Protein AF-A0A6H1A4F0-F1 (afdb_monomer)

Secondary structure (DSSP, 8-state):
--HHHHHHHHHHHHHHHHHHHHHHHHHHHHHHHT--GGGGHHHHHHHHHHHHHHHHHHHHHHHHHHHHHHHHHHHHHHHHHHHHHHHHHHHHHHS-GGGTT--TT--------------

Solvent-accessible surface area (backbone atoms only — not comparable to full-atom values): 6662 Å² total; per-residue (Å²): 129,59,73,69,57,56,53,33,52,52,28,45,55,52,17,50,55,27,42,54,51,21,52,53,30,50,53,53,30,51,59,49,72,70,59,69,37,72,81,61,36,90,82,45,14,65,57,47,42,56,50,42,58,52,48,37,56,51,36,51,52,50,22,53,51,25,46,53,50,18,52,51,30,45,51,50,29,51,52,50,51,54,52,50,53,52,50,51,54,53,50,37,70,74,40,59,82,91,57,46,80,68,54,104,75,66,91,60,84,77,80,69,80,77,77,78,81,77,134

Sequence (119 aa):
MSSSRVWREALTDAATVWNDQADDLYTATKCLTEIDTGLLGHRVGPVAKVFVDRWSKRTEKLRKNAEEHAGSLTLASTQWGTVDESSEEGLKKLMPWDQRNLEPNQVGPYHVPTTGDGP

Structure (mmCIF, N/CA/C/O backbone):
data_AF-A0A6H1A4F0-F1
#
_entry.id   AF-A0A6H1A4F0-F1
#
loop_
_atom_site.group_PDB
_atom_site.id
_atom_site.type_symbol
_atom_site.label_atom_id
_atom_site.label_alt_id
_atom_site.label_comp_id
_atom_site.label_asym_id
_atom_site.label_entity_id
_atom_site.label_seq_id
_atom_site.pdbx_PDB_ins_code
_atom_site.Cartn_x
_atom_site.Cartn_y
_atom_site.Cartn_z
_atom_site.occupancy
_atom_site.B_iso_or_equiv
_atom_site.auth_seq_id
_atom_site.auth_comp_id
_atom_site.auth_asym_id
_atom_site.auth_atom_id
_atom_site.pdbx_PDB_model_num
ATOM 1 N N . MET A 1 1 ? 8.277 -9.743 -25.992 1.00 51.72 1 MET A N 1
ATOM 2 C CA . MET A 1 1 ? 8.382 -8.867 -24.802 1.00 51.72 1 MET A CA 1
ATOM 3 C C . MET A 1 1 ? 9.650 -9.265 -24.074 1.00 51.72 1 MET A C 1
ATOM 5 O O . MET A 1 1 ? 9.825 -10.457 -23.861 1.00 51.72 1 MET A O 1
ATOM 9 N N . SER A 1 2 ? 10.550 -8.324 -23.771 1.00 63.28 2 SER A N 1
ATOM 10 C CA . SER A 1 2 ? 11.754 -8.641 -22.990 1.00 63.28 2 SER A CA 1
ATOM 11 C C . SER A 1 2 ? 11.362 -9.063 -21.568 1.00 63.28 2 SER A C 1
ATOM 13 O O . SER A 1 2 ? 10.365 -8.585 -21.024 1.00 63.28 2 SER A O 1
ATOM 15 N N . SER A 1 3 ? 12.153 -9.954 -20.964 1.00 69.56 3 SER A N 1
ATOM 16 C CA . SER A 1 3 ? 11.966 -10.416 -19.578 1.00 69.56 3 SER A CA 1
ATOM 17 C C . SER A 1 3 ? 11.865 -9.242 -18.589 1.00 69.56 3 SER A C 1
ATOM 19 O O . SER A 1 3 ? 11.020 -9.246 -17.699 1.00 69.56 3 SER A O 1
ATOM 21 N N . SER A 1 4 ? 12.644 -8.176 -18.805 1.00 73.12 4 SER A N 1
ATOM 22 C CA . SER A 1 4 ? 12.635 -6.953 -17.993 1.00 73.12 4 SER A CA 1
ATOM 23 C C . SER A 1 4 ? 11.280 -6.240 -17.967 1.00 73.12 4 SER A C 1
ATOM 25 O O . SER A 1 4 ? 10.834 -5.782 -16.915 1.00 73.12 4 SER A O 1
ATOM 27 N N . ARG A 1 5 ? 10.573 -6.180 -19.101 1.00 76.50 5 ARG A N 1
ATOM 28 C CA . ARG A 1 5 ? 9.252 -5.549 -19.188 1.00 76.50 5 ARG A CA 1
ATOM 29 C C . ARG A 1 5 ? 8.195 -6.320 -18.400 1.00 76.50 5 ARG A C 1
ATOM 31 O O . ARG A 1 5 ? 7.407 -5.690 -17.706 1.00 76.50 5 ARG A O 1
ATOM 38 N N . VAL A 1 6 ? 8.239 -7.652 -18.453 1.00 80.31 6 VAL A N 1
ATOM 39 C CA . VAL A 1 6 ? 7.320 -8.527 -17.705 1.00 80.31 6 VAL A CA 1
ATOM 40 C C . VAL A 1 6 ? 7.475 -8.321 -16.197 1.00 80.31 6 VAL A C 1
ATOM 42 O O . VAL A 1 6 ? 6.485 -8.199 -15.484 1.00 80.31 6 VAL A O 1
ATOM 45 N N . TRP A 1 7 ? 8.711 -8.223 -15.704 1.00 77.19 7 TRP A N 1
ATOM 46 C CA . TRP A 1 7 ? 8.955 -7.983 -14.281 1.00 77.19 7 TRP A CA 1
ATOM 47 C C . TRP A 1 7 ? 8.538 -6.586 -13.818 1.00 77.19 7 TRP A C 1
ATOM 49 O O . TRP A 1 7 ? 8.008 -6.458 -12.719 1.00 77.19 7 TRP A O 1
ATOM 59 N N . ARG A 1 8 ? 8.726 -5.546 -14.640 1.00 84.50 8 ARG A N 1
ATOM 60 C CA . ARG A 1 8 ? 8.226 -4.197 -14.317 1.00 84.50 8 ARG A CA 1
ATOM 61 C C . ARG A 1 8 ? 6.708 -4.163 -14.214 1.00 84.50 8 ARG A C 1
ATOM 63 O O . ARG A 1 8 ? 6.194 -3.619 -13.245 1.00 84.50 8 ARG A O 1
ATOM 70 N N . GLU A 1 9 ? 6.017 -4.769 -15.179 1.00 85.38 9 GLU A N 1
ATOM 71 C CA . GLU A 1 9 ? 4.554 -4.882 -15.167 1.00 85.38 9 GLU A CA 1
ATOM 72 C C . GLU A 1 9 ? 4.089 -5.625 -13.901 1.00 85.38 9 GLU A C 1
ATOM 74 O O . GLU A 1 9 ? 3.279 -5.093 -13.149 1.00 85.38 9 GLU A O 1
ATOM 79 N N . ALA A 1 10 ? 4.708 -6.762 -13.562 1.00 84.38 10 ALA A N 1
ATOM 80 C CA . ALA A 1 10 ? 4.382 -7.509 -12.344 1.00 84.38 10 ALA A CA 1
ATOM 81 C C . ALA A 1 10 ? 4.632 -6.722 -11.039 1.00 84.38 10 ALA A C 1
ATOM 83 O O . ALA A 1 10 ? 3.849 -6.827 -10.094 1.00 84.38 10 ALA A O 1
ATOM 84 N N . LEU A 1 11 ? 5.713 -5.935 -10.960 1.00 85.50 11 LEU A N 1
ATOM 85 C CA . LEU A 1 11 ? 6.000 -5.083 -9.799 1.00 85.50 11 LEU A CA 1
ATOM 86 C C . LEU A 1 11 ? 4.988 -3.940 -9.667 1.00 85.50 11 LEU A C 1
ATOM 88 O O . LEU A 1 11 ? 4.580 -3.613 -8.553 1.00 85.50 11 LEU A O 1
ATOM 92 N N . THR A 1 12 ? 4.574 -3.351 -10.788 1.00 88.06 12 THR A N 1
ATOM 93 C CA . THR A 1 12 ? 3.543 -2.309 -10.820 1.00 88.06 12 THR A CA 1
ATOM 94 C C . THR A 1 12 ? 2.181 -2.866 -10.409 1.00 88.06 12 THR A C 1
ATOM 96 O O . THR A 1 12 ? 1.525 -2.268 -9.560 1.00 88.06 12 THR A O 1
ATOM 99 N N . ASP A 1 13 ? 1.791 -4.036 -10.915 1.00 89.12 13 ASP A N 1
ATOM 100 C CA . ASP A 1 13 ? 0.543 -4.700 -10.522 1.00 89.12 13 ASP A CA 1
ATOM 101 C C . ASP A 1 13 ? 0.538 -5.034 -9.025 1.00 89.12 13 ASP A C 1
ATOM 103 O O . ASP A 1 13 ? -0.432 -4.760 -8.316 1.00 89.12 13 ASP A O 1
ATOM 107 N N . ALA A 1 14 ? 1.651 -5.565 -8.511 1.00 86.88 14 ALA A N 1
ATOM 108 C CA . ALA A 1 14 ? 1.800 -5.840 -7.087 1.00 86.88 14 ALA A CA 1
ATOM 109 C C . ALA A 1 14 ? 1.703 -4.560 -6.239 1.00 86.88 14 ALA A C 1
ATOM 111 O O . ALA A 1 14 ? 1.095 -4.588 -5.169 1.00 86.88 14 ALA A O 1
ATOM 112 N N . ALA A 1 15 ? 2.264 -3.437 -6.702 1.00 87.94 15 ALA A N 1
ATOM 113 C CA . ALA A 1 15 ? 2.149 -2.153 -6.015 1.00 87.94 15 ALA A CA 1
ATOM 114 C C . ALA A 1 15 ? 0.692 -1.664 -5.949 1.00 87.94 15 ALA A C 1
ATOM 116 O O . ALA A 1 15 ? 0.260 -1.208 -4.891 1.00 87.94 15 ALA A O 1
ATOM 117 N N . THR A 1 16 ? -0.076 -1.812 -7.034 1.00 91.31 16 THR A N 1
ATOM 118 C CA . THR A 1 16 ? -1.512 -1.490 -7.058 1.00 91.31 16 THR A CA 1
ATOM 119 C C . THR A 1 16 ? -2.284 -2.315 -6.034 1.00 91.31 16 THR A C 1
ATOM 121 O O . THR A 1 16 ? -3.007 -1.746 -5.226 1.00 91.31 16 THR A O 1
ATOM 124 N N . VAL A 1 17 ? -2.055 -3.631 -5.973 1.00 92.31 17 VAL A N 1
ATOM 125 C CA . VAL A 1 17 ? -2.719 -4.504 -4.986 1.00 92.31 17 VAL A CA 1
ATOM 126 C C . VAL A 1 17 ? -2.426 -4.067 -3.547 1.00 92.31 17 VAL A C 1
ATOM 128 O O . VAL A 1 17 ? -3.315 -4.099 -2.698 1.00 92.31 17 VAL A O 1
ATOM 131 N N . TRP A 1 18 ? -1.192 -3.653 -3.249 1.00 90.25 18 TRP A N 1
ATOM 132 C CA . TRP A 1 18 ? -0.847 -3.143 -1.919 1.00 90.25 18 TRP A CA 1
ATOM 133 C C . TRP A 1 18 ? -1.503 -1.792 -1.606 1.00 90.25 18 TRP A C 1
ATOM 135 O O . TRP A 1 18 ? -1.907 -1.580 -0.464 1.00 90.25 18 TRP A O 1
ATOM 145 N N . ASN A 1 19 ? -1.653 -0.908 -2.595 1.00 91.62 19 ASN A N 1
ATOM 146 C CA . ASN A 1 19 ? -2.389 0.348 -2.424 1.00 91.62 19 ASN A CA 1
ATOM 147 C C . ASN A 1 19 ? -3.882 0.102 -2.177 1.00 91.62 19 ASN A C 1
ATOM 149 O O . ASN A 1 19 ? -4.429 0.660 -1.230 1.00 91.62 19 ASN A O 1
ATOM 153 N N . ASP A 1 20 ? -4.513 -0.791 -2.940 1.00 91.56 20 ASP A N 1
ATOM 154 C CA . ASP A 1 20 ? -5.922 -1.150 -2.740 1.00 91.56 20 ASP A CA 1
ATOM 155 C C . ASP A 1 20 ? -6.150 -1.697 -1.318 1.00 91.56 20 ASP A C 1
ATOM 157 O O . ASP A 1 20 ? -7.089 -1.311 -0.621 1.00 91.56 20 ASP A O 1
ATOM 161 N N . GLN A 1 21 ? -5.230 -2.534 -0.823 1.00 90.50 21 GLN A N 1
ATOM 162 C CA . GLN A 1 21 ? -5.268 -3.016 0.562 1.00 90.50 21 GLN A CA 1
ATOM 163 C C . GLN A 1 21 ? -5.091 -1.892 1.592 1.00 90.50 21 GLN A C 1
ATOM 165 O O . GLN A 1 21 ? -5.702 -1.939 2.663 1.00 90.50 21 GLN A O 1
ATOM 170 N N . ALA A 1 22 ? -4.250 -0.895 1.312 1.00 90.44 22 ALA A N 1
ATOM 171 C CA . ALA A 1 22 ? -4.103 0.265 2.183 1.00 90.44 22 ALA A CA 1
ATOM 172 C C . ALA A 1 22 ? -5.409 1.077 2.255 1.00 90.44 22 ALA A C 1
ATOM 174 O O . ALA A 1 22 ? -5.816 1.469 3.353 1.00 90.44 22 ALA A O 1
ATOM 175 N N . ASP A 1 23 ? -6.103 1.255 1.132 1.00 92.06 23 ASP A N 1
ATOM 176 C CA . ASP A 1 23 ? -7.389 1.958 1.055 1.00 92.06 23 ASP A CA 1
ATOM 177 C C . ASP A 1 23 ? -8.516 1.207 1.788 1.00 92.06 23 ASP A C 1
ATOM 179 O O . ASP A 1 23 ? -9.297 1.808 2.542 1.00 92.06 23 ASP A O 1
ATOM 183 N N . ASP A 1 24 ? -8.558 -0.121 1.672 1.00 92.06 24 ASP A N 1
ATOM 184 C CA . ASP A 1 24 ? -9.476 -0.965 2.444 1.00 92.06 24 ASP A CA 1
ATOM 185 C C . ASP A 1 24 ? -9.232 -0.817 3.956 1.00 92.06 24 ASP A C 1
ATOM 187 O O . ASP A 1 24 ? -10.166 -0.648 4.752 1.00 92.06 24 ASP A O 1
ATOM 191 N N . LEU A 1 25 ? -7.962 -0.823 4.375 1.00 91.44 25 LEU A N 1
ATOM 192 C CA . LEU A 1 25 ? -7.569 -0.636 5.775 1.00 91.44 25 LEU A CA 1
ATOM 193 C C . LEU A 1 25 ? -7.862 0.784 6.275 1.00 91.44 25 LEU A C 1
ATOM 195 O O . LEU A 1 25 ? -8.227 0.957 7.445 1.00 91.44 25 LEU A O 1
ATOM 199 N N . TYR A 1 26 ? -7.742 1.797 5.418 1.00 90.94 26 TYR A N 1
ATOM 200 C CA . TYR A 1 26 ? -8.147 3.167 5.726 1.00 90.94 26 TYR A CA 1
ATOM 201 C C . TYR A 1 26 ? -9.647 3.236 6.025 1.00 90.94 26 TYR A C 1
ATOM 203 O O . TYR A 1 26 ? -10.053 3.748 7.074 1.00 90.94 26 TYR A O 1
ATOM 211 N N . THR A 1 27 ? -10.465 2.636 5.160 1.00 92.06 27 THR A N 1
ATOM 212 C CA . THR A 1 27 ? -11.922 2.578 5.329 1.00 92.06 27 THR A CA 1
ATOM 213 C C . THR A 1 27 ? -12.303 1.833 6.608 1.00 92.06 27 THR A C 1
ATOM 215 O O . THR A 1 27 ? -13.084 2.342 7.414 1.00 92.06 27 THR A O 1
ATOM 218 N N . ALA A 1 28 ? -11.686 0.677 6.869 1.00 87.75 28 ALA A N 1
ATOM 219 C CA . ALA A 1 28 ? -11.904 -0.084 8.099 1.00 87.75 28 ALA A CA 1
ATOM 220 C C . ALA A 1 28 ? -11.525 0.713 9.360 1.00 87.75 28 ALA A C 1
ATOM 222 O O . ALA A 1 28 ? -12.239 0.672 10.366 1.00 87.75 28 ALA A O 1
ATOM 223 N N . THR A 1 29 ? -10.422 1.466 9.314 1.00 89.56 29 THR A N 1
ATOM 224 C CA . THR A 1 29 ? -9.992 2.330 10.425 1.00 89.56 29 THR A CA 1
ATOM 225 C C . THR A 1 29 ? -11.010 3.433 10.680 1.00 89.56 29 THR A C 1
ATOM 227 O O . THR A 1 29 ? -11.399 3.640 11.829 1.00 89.56 29 THR A O 1
ATOM 230 N N . LYS A 1 30 ? -11.497 4.088 9.620 1.00 90.50 30 LYS A N 1
ATOM 231 C CA . LYS A 1 30 ? -12.525 5.127 9.715 1.00 90.50 30 LYS A CA 1
ATOM 232 C C . LYS A 1 30 ? -13.798 4.592 10.374 1.00 90.50 30 LYS A C 1
ATOM 234 O O . LYS A 1 30 ? -14.244 5.162 11.370 1.00 90.50 30 LYS A O 1
ATOM 239 N N . CYS A 1 31 ? -14.302 3.447 9.908 1.00 89.06 31 CYS A N 1
ATOM 240 C CA . CYS A 1 31 ? -15.470 2.794 10.499 1.00 89.06 31 CYS A CA 1
ATOM 241 C C . CYS A 1 31 ? -15.275 2.472 11.985 1.00 89.06 31 CYS A C 1
ATOM 243 O O . CYS A 1 31 ? -16.200 2.650 12.767 1.00 89.06 31 CYS A O 1
ATOM 245 N N . LEU A 1 32 ? -14.082 2.025 12.397 1.00 87.50 32 LEU A N 1
ATOM 246 C CA . LEU A 1 32 ? -13.785 1.758 13.808 1.00 87.50 32 LEU A CA 1
ATOM 247 C C . LEU A 1 32 ? -13.790 3.037 14.653 1.00 87.50 32 LEU A C 1
ATOM 249 O O . LEU A 1 32 ? -14.287 3.021 15.777 1.00 87.50 32 LEU A O 1
ATOM 253 N N . THR A 1 33 ? -13.243 4.136 14.133 1.00 86.31 33 THR A N 1
ATOM 254 C CA . THR A 1 33 ? -13.139 5.405 14.873 1.00 86.31 33 THR A CA 1
ATOM 255 C C . THR A 1 33 ? -14.459 6.160 15.009 1.00 86.31 33 THR A C 1
ATOM 257 O O . THR A 1 33 ? -14.589 6.979 15.914 1.00 86.31 33 THR A O 1
ATOM 260 N N . GLU A 1 34 ? -15.443 5.879 14.155 1.00 88.94 34 GLU A N 1
ATOM 261 C CA . GLU A 1 34 ? -16.771 6.508 14.194 1.00 88.94 34 GLU A CA 1
ATOM 262 C C . GLU A 1 34 ? -17.719 5.867 15.231 1.00 88.94 34 GLU A C 1
ATOM 264 O O . GLU A 1 34 ? -18.809 6.382 15.478 1.00 88.94 34 GLU A O 1
ATOM 269 N N . ILE A 1 35 ? -17.322 4.761 15.874 1.00 87.19 35 ILE A N 1
ATOM 270 C CA . ILE A 1 35 ? -18.160 4.045 16.848 1.00 87.19 35 ILE A CA 1
ATOM 271 C C . ILE A 1 35 ? -18.202 4.787 18.192 1.00 87.19 35 ILE A C 1
ATOM 273 O O . ILE A 1 35 ? -17.207 4.847 18.920 1.00 87.19 35 ILE A O 1
ATOM 277 N N . ASP A 1 36 ? -19.393 5.239 18.600 1.00 87.44 36 ASP A N 1
ATOM 278 C CA . ASP A 1 36 ? -19.629 5.717 19.966 1.00 87.44 36 ASP A CA 1
ATOM 279 C C . ASP A 1 36 ? -19.861 4.550 20.940 1.00 87.44 36 ASP A C 1
ATOM 281 O O . ASP A 1 36 ? -20.971 4.055 21.153 1.00 87.44 36 ASP A O 1
ATOM 285 N N . THR A 1 37 ? -18.774 4.118 21.577 1.00 87.44 37 THR A N 1
ATOM 286 C CA . THR A 1 37 ? -18.796 3.067 22.609 1.00 87.44 37 THR A CA 1
ATOM 287 C C . THR A 1 37 ? -19.583 3.443 23.873 1.00 87.44 37 THR A C 1
ATOM 289 O O . THR A 1 37 ? -19.939 2.551 24.647 1.00 87.44 37 THR A O 1
ATOM 292 N N . GL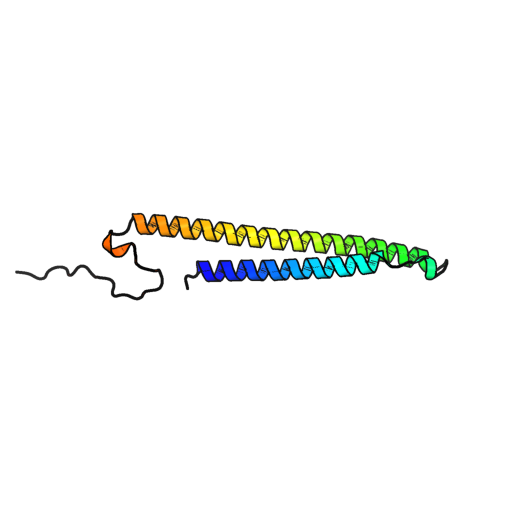Y A 1 38 ? -19.898 4.725 24.093 1.00 83.94 38 GLY A N 1
ATOM 293 C CA . GLY A 1 38 ? -20.700 5.189 25.229 1.00 83.94 38 GLY A CA 1
ATOM 294 C C . GLY A 1 38 ? -22.142 4.676 25.196 1.00 83.94 38 GLY A C 1
ATOM 295 O O . GLY A 1 38 ? -22.738 4.439 26.250 1.00 83.94 38 GLY A O 1
ATOM 296 N N . LEU A 1 39 ? -22.664 4.391 24.000 1.00 89.88 39 LEU A N 1
ATOM 297 C CA . LEU A 1 39 ? -24.006 3.840 23.786 1.00 89.88 39 LEU A CA 1
ATOM 298 C C . LEU A 1 39 ? -24.169 2.406 24.316 1.00 89.88 39 LEU A C 1
ATOM 300 O O . LEU A 1 39 ? -25.288 1.949 24.533 1.00 89.88 39 LEU A O 1
ATOM 304 N N . LEU A 1 40 ? -23.065 1.697 24.577 1.00 89.69 40 LEU A N 1
ATOM 305 C CA . LEU A 1 40 ? -23.070 0.320 25.089 1.00 89.69 40 LEU A CA 1
ATOM 306 C C . LEU A 1 40 ? -23.290 0.244 26.614 1.00 89.69 40 LEU A C 1
ATOM 308 O O . LEU A 1 40 ? -23.349 -0.845 27.190 1.00 89.69 40 LEU A O 1
ATOM 312 N N . GLY A 1 41 ? -23.415 1.393 27.285 1.00 91.94 41 GLY A N 1
ATOM 313 C CA . GLY A 1 41 ? -23.655 1.493 28.722 1.00 91.94 41 GLY A CA 1
ATOM 314 C C . GLY A 1 41 ? -22.410 1.249 29.586 1.00 91.94 41 GLY A C 1
ATOM 315 O O . GLY A 1 41 ? -21.368 0.783 29.129 1.00 91.94 41 GLY A O 1
ATOM 316 N N . HIS A 1 42 ? -22.525 1.555 30.883 1.00 90.50 42 HIS A N 1
ATOM 317 C CA . HIS A 1 42 ? -21.379 1.666 31.804 1.00 90.50 42 HIS A CA 1
ATOM 318 C C . HIS A 1 42 ? -20.509 0.403 31.962 1.00 90.50 42 HIS A C 1
ATOM 320 O O . HIS A 1 42 ? -19.327 0.519 32.273 1.00 90.50 42 HIS A O 1
ATOM 326 N N . ARG A 1 43 ? -21.070 -0.800 31.767 1.00 90.25 43 ARG A N 1
ATOM 327 C CA . ARG A 1 43 ? -20.330 -2.070 31.905 1.00 90.25 43 ARG A CA 1
ATOM 328 C C . ARG A 1 43 ? -19.522 -2.421 30.662 1.00 90.25 43 ARG A C 1
ATOM 330 O O . ARG A 1 43 ? -18.407 -2.914 30.787 1.00 90.25 43 ARG A O 1
ATOM 337 N N . VAL A 1 44 ? -20.095 -2.205 29.480 1.00 91.62 44 VAL A N 1
ATOM 338 C CA . VAL A 1 44 ? -19.521 -2.672 28.209 1.00 91.62 44 VAL A CA 1
ATOM 339 C C . VAL A 1 44 ? -18.727 -1.565 27.520 1.00 91.62 44 VAL A C 1
ATOM 341 O O . VAL A 1 44 ? -17.684 -1.850 26.937 1.00 91.62 44 VAL A O 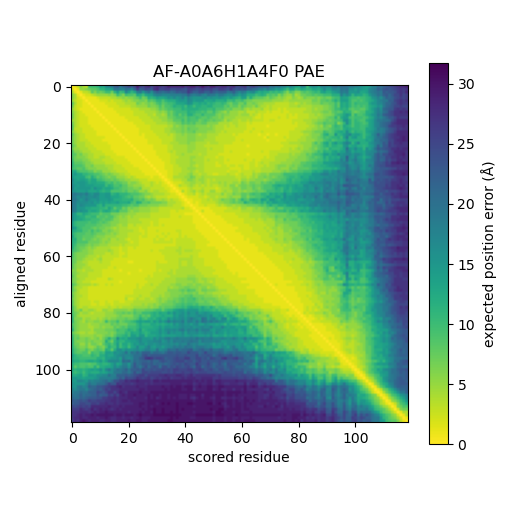1
ATOM 344 N N . GLY A 1 45 ? -19.152 -0.305 27.650 1.00 92.31 45 GLY A N 1
ATOM 345 C CA . GLY A 1 45 ? -18.516 0.849 27.010 1.00 92.31 45 GLY A CA 1
ATOM 346 C C . GLY A 1 45 ? -17.002 0.951 27.241 1.00 92.31 45 GLY A C 1
ATOM 347 O O . GLY A 1 45 ? -16.265 1.056 26.262 1.00 92.31 45 GLY A O 1
ATOM 348 N N . PRO A 1 46 ? -16.488 0.832 28.482 1.00 93.12 46 PRO A N 1
ATOM 349 C CA . PRO A 1 46 ? -15.046 0.898 28.730 1.00 93.12 46 PRO A CA 1
ATOM 350 C C . PRO A 1 46 ? -14.249 -0.214 28.033 1.00 93.12 46 PRO A C 1
ATOM 352 O O . PRO A 1 46 ? -13.176 0.040 27.490 1.00 93.12 46 PRO A O 1
ATOM 355 N N . VAL A 1 47 ? -14.776 -1.443 28.009 1.00 93.38 47 VAL A N 1
ATOM 356 C CA . VAL A 1 47 ? -14.110 -2.590 27.366 1.00 93.38 47 VAL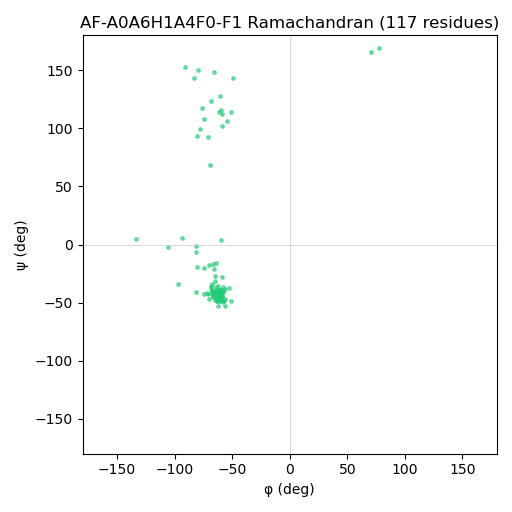 A CA 1
ATOM 357 C 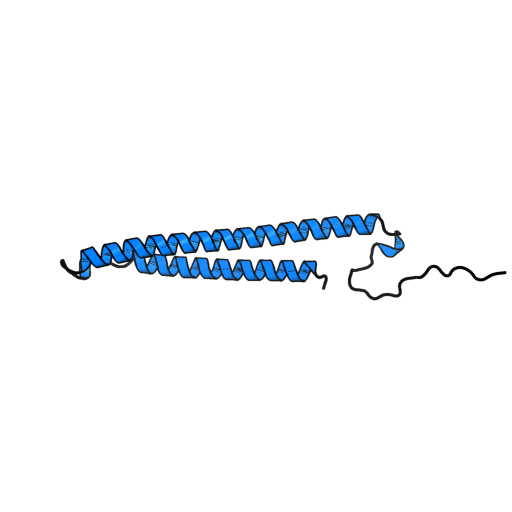C . VAL A 1 47 ? -14.160 -2.457 25.844 1.00 93.38 47 VAL A C 1
ATOM 359 O O . VAL A 1 47 ? -13.154 -2.683 25.171 1.00 93.38 47 VAL A O 1
ATOM 362 N N . ALA A 1 48 ? -15.301 -2.028 25.302 1.00 91.12 48 ALA A N 1
ATOM 363 C CA . ALA A 1 48 ? -15.463 -1.750 23.880 1.00 91.12 48 ALA A CA 1
ATOM 364 C C . ALA A 1 48 ? -14.527 -0.628 23.410 1.00 91.12 48 ALA A C 1
ATOM 366 O O . ALA A 1 48 ? -13.915 -0.752 22.353 1.00 91.12 48 ALA A O 1
ATOM 367 N N . LYS A 1 49 ? -14.334 0.420 24.220 1.00 92.12 49 LYS A N 1
ATOM 368 C CA . LYS A 1 49 ? -13.373 1.491 23.935 1.00 92.12 49 LYS A CA 1
ATOM 369 C C . LYS A 1 49 ? -11.945 0.968 23.813 1.00 92.12 49 LYS A C 1
ATOM 371 O O . LYS A 1 49 ? -11.279 1.244 22.82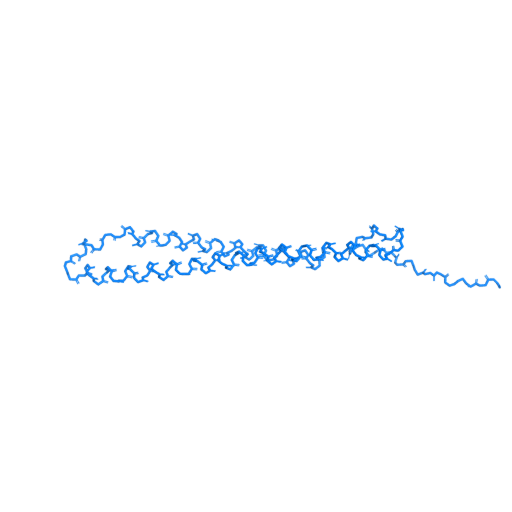3 1.00 92.12 49 LYS A O 1
ATOM 376 N N . VAL A 1 50 ? -11.495 0.148 24.765 1.00 93.81 50 VAL A N 1
ATOM 377 C CA . VAL A 1 50 ? -10.158 -0.471 24.707 1.00 93.81 50 VAL A CA 1
ATOM 378 C C . VAL A 1 50 ? -10.003 -1.351 23.465 1.00 93.81 50 VAL A C 1
ATOM 380 O O . VAL A 1 50 ? -8.940 -1.360 22.842 1.00 93.81 50 VAL A O 1
ATOM 383 N N . PHE A 1 51 ? -11.052 -2.086 23.091 1.00 91.62 51 PHE A N 1
ATOM 384 C CA . PHE A 1 51 ? -11.065 -2.884 21.869 1.00 91.62 51 PHE A CA 1
ATOM 385 C C . PHE A 1 51 ? -10.908 -2.004 20.622 1.00 91.62 51 PHE A C 1
ATOM 387 O O . PHE A 1 51 ? -9.988 -2.241 19.837 1.00 91.62 51 PHE A O 1
ATOM 394 N N . VAL A 1 52 ? -11.747 -0.975 20.470 1.00 93.06 52 VAL A N 1
ATOM 395 C CA . VAL A 1 52 ? -11.711 -0.040 19.333 1.00 93.06 52 VAL A CA 1
ATOM 396 C C . VAL A 1 52 ? -10.349 0.650 19.239 1.00 93.06 52 VAL A C 1
ATOM 398 O O . VAL A 1 52 ? -9.738 0.634 18.174 1.00 93.06 52 VAL A O 1
ATOM 401 N N . ASP A 1 53 ? -9.812 1.154 20.353 1.00 92.06 53 ASP A N 1
ATOM 402 C CA . ASP A 1 53 ? -8.505 1.821 20.404 1.00 92.06 53 ASP A CA 1
ATOM 403 C C . ASP A 1 53 ? -7.346 0.891 20.016 1.00 92.06 53 ASP A C 1
ATOM 405 O O . ASP A 1 53 ? -6.349 1.317 19.427 1.00 92.06 53 ASP A O 1
ATOM 409 N N . ARG A 1 54 ? -7.431 -0.395 20.373 1.00 93.88 54 ARG A N 1
ATOM 410 C CA . ARG A 1 54 ? -6.391 -1.372 20.034 1.00 93.88 54 ARG A CA 1
ATOM 411 C C . ARG A 1 54 ? -6.448 -1.754 18.563 1.00 93.88 54 ARG A C 1
ATOM 413 O O . ARG A 1 54 ? -5.398 -1.877 17.929 1.00 93.88 54 ARG A O 1
ATOM 420 N N . TRP A 1 55 ? -7.651 -1.960 18.041 1.00 92.19 55 TRP A N 1
ATOM 421 C CA . TRP A 1 55 ? -7.845 -2.329 16.647 1.00 92.19 55 TRP A CA 1
ATOM 422 C C . TRP A 1 55 ? -7.541 -1.173 15.709 1.00 92.19 55 TRP A C 1
ATOM 424 O O . TRP A 1 55 ? -6.795 -1.394 14.764 1.00 92.19 55 TRP A O 1
ATOM 434 N N . SER A 1 56 ? -7.966 0.054 16.013 1.00 91.81 56 SER A N 1
ATOM 435 C CA . SER A 1 56 ? -7.628 1.234 15.205 1.00 91.81 56 SER A CA 1
ATOM 436 C C . SER A 1 56 ? -6.113 1.409 15.059 1.00 91.81 56 SER A C 1
ATOM 438 O O . SER A 1 56 ? -5.607 1.520 13.946 1.00 91.81 56 SER A O 1
ATOM 440 N N . LYS A 1 57 ? -5.353 1.300 16.158 1.00 92.31 57 LYS A N 1
ATOM 441 C CA . LYS A 1 57 ? -3.878 1.347 16.130 1.00 92.31 57 LYS A CA 1
ATOM 442 C C . LYS A 1 57 ? -3.260 0.224 15.300 1.00 92.31 57 LYS A C 1
ATOM 444 O O . LYS A 1 57 ? -2.246 0.434 14.636 1.00 92.31 57 LYS A O 1
ATOM 449 N N . ARG A 1 58 ? -3.820 -0.986 15.373 1.00 92.12 58 ARG A N 1
ATOM 450 C CA . ARG A 1 58 ? -3.314 -2.132 14.610 1.00 92.12 58 ARG A CA 1
ATOM 451 C C . ARG A 1 58 ? -3.592 -1.965 13.119 1.00 92.12 58 ARG A C 1
ATOM 453 O O . ARG A 1 58 ? -2.674 -2.177 12.333 1.00 92.12 58 ARG A O 1
ATOM 460 N N . THR A 1 59 ? -4.811 -1.589 12.748 1.00 92.00 59 THR A N 1
ATOM 461 C CA . THR A 1 59 ? -5.221 -1.372 11.355 1.00 92.00 59 THR A CA 1
ATOM 462 C C . THR A 1 59 ? -4.415 -0.241 10.727 1.00 92.00 59 THR A C 1
ATOM 464 O O . THR A 1 59 ? -3.865 -0.421 9.648 1.00 92.00 59 THR A O 1
ATOM 467 N N . GLU A 1 60 ? -4.196 0.854 11.456 1.00 91.44 60 GLU A N 1
ATOM 468 C CA . GLU A 1 60 ? -3.341 1.958 11.011 1.00 91.44 60 GLU A CA 1
ATOM 469 C C . GLU A 1 60 ? -1.886 1.522 10.771 1.00 91.44 60 GLU A C 1
ATOM 471 O O . GLU A 1 60 ? -1.253 1.932 9.799 1.00 91.44 60 GLU A O 1
ATOM 476 N N . LYS A 1 61 ? -1.340 0.646 11.624 1.00 91.94 61 LYS A N 1
ATOM 477 C CA . LYS A 1 61 ? -0.002 0.079 11.404 1.00 91.94 61 LYS A CA 1
ATOM 478 C C . LYS A 1 61 ? 0.049 -0.792 10.145 1.00 91.94 61 LYS A C 1
ATOM 480 O O . LYS A 1 61 ? 1.044 -0.751 9.428 1.00 91.94 61 LYS A O 1
ATOM 485 N N . LEU A 1 62 ? -0.982 -1.600 9.905 1.00 89.44 62 LEU A N 1
ATOM 486 C CA . LEU A 1 62 ? -1.062 -2.437 8.707 1.00 89.44 62 LEU A CA 1
ATOM 487 C C . LEU A 1 62 ? -1.181 -1.582 7.444 1.00 89.44 62 LEU A C 1
ATOM 489 O O . LEU A 1 62 ? -0.483 -1.868 6.478 1.00 89.44 62 LEU A O 1
ATOM 493 N N . ARG A 1 63 ? -1.977 -0.507 7.490 1.00 92.44 63 ARG A N 1
ATOM 494 C CA . ARG A 1 63 ? -2.123 0.458 6.396 1.00 92.44 63 ARG A CA 1
ATOM 495 C C . ARG A 1 63 ? -0.773 1.051 6.003 1.00 92.44 63 ARG A C 1
ATOM 497 O O . ARG A 1 63 ? -0.377 0.938 4.854 1.00 92.44 63 ARG A O 1
ATOM 504 N N . LYS A 1 64 ? -0.025 1.593 6.970 1.00 92.25 64 LYS A N 1
ATOM 505 C CA . LYS A 1 64 ? 1.311 2.158 6.712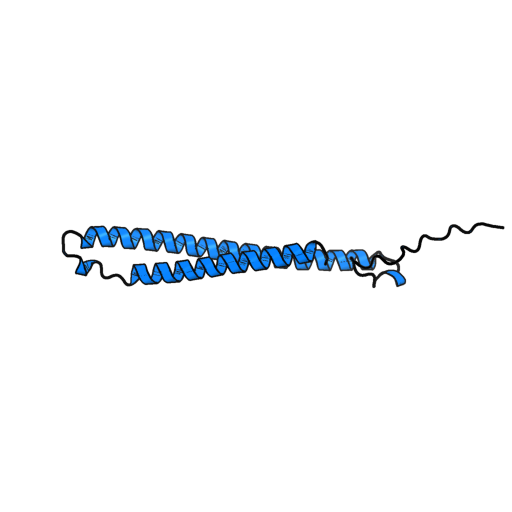 1.00 92.25 64 LYS A CA 1
ATOM 506 C C . LYS A 1 64 ? 2.276 1.147 6.099 1.00 92.25 64 LYS A C 1
ATOM 508 O O . LYS A 1 64 ? 3.016 1.489 5.190 1.00 92.25 64 LYS A O 1
ATOM 513 N N . ASN A 1 65 ? 2.252 -0.097 6.574 1.00 89.38 65 ASN A N 1
ATOM 514 C CA . A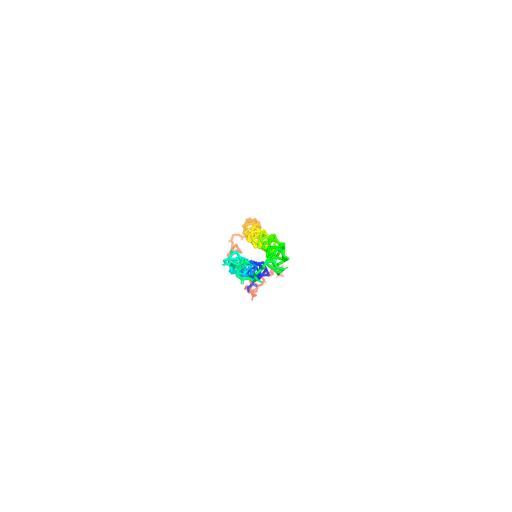SN A 1 65 ? 3.099 -1.152 6.019 1.00 89.38 65 ASN A CA 1
ATOM 515 C C . ASN A 1 65 ? 2.724 -1.472 4.558 1.00 89.38 65 ASN A C 1
ATOM 517 O O . ASN A 1 65 ? 3.599 -1.612 3.710 1.00 89.38 65 ASN A O 1
ATOM 521 N N . ALA A 1 66 ? 1.425 -1.530 4.248 1.00 85.06 66 ALA A N 1
ATOM 522 C CA . ALA A 1 66 ? 0.950 -1.706 2.878 1.00 85.06 66 ALA A CA 1
ATOM 523 C C . ALA A 1 66 ? 1.400 -0.550 1.960 1.00 85.06 66 ALA A C 1
ATOM 525 O O . ALA A 1 66 ? 1.921 -0.804 0.876 1.00 85.06 66 ALA A O 1
ATOM 526 N N . GLU A 1 67 ? 1.307 0.701 2.422 1.00 90.50 67 GLU A N 1
ATOM 527 C CA . GLU A 1 67 ? 1.799 1.882 1.689 1.00 90.50 67 GLU A CA 1
ATOM 528 C C . GLU A 1 67 ? 3.319 1.839 1.461 1.00 90.50 67 GLU A C 1
ATOM 530 O O . GLU A 1 67 ? 3.799 2.100 0.357 1.00 90.50 67 GLU A O 1
ATOM 535 N N . GLU A 1 68 ? 4.093 1.468 2.484 1.00 91.12 68 GLU A N 1
ATOM 536 C CA . GLU A 1 68 ? 5.550 1.308 2.390 1.00 91.12 68 GLU A CA 1
ATOM 537 C C . GLU A 1 68 ? 5.940 0.206 1.391 1.00 91.12 68 GLU A C 1
ATOM 539 O O . GLU A 1 68 ? 6.874 0.378 0.597 1.00 91.12 68 GLU A O 1
ATOM 544 N N . HIS A 1 69 ? 5.211 -0.912 1.385 1.00 86.62 69 HIS A N 1
ATOM 545 C CA . HIS A 1 69 ? 5.382 -1.985 0.407 1.00 86.62 69 HIS A CA 1
ATOM 546 C C . HIS A 1 69 ? 5.062 -1.520 -1.018 1.00 86.62 69 HIS A C 1
ATOM 548 O O . HIS A 1 69 ? 5.884 -1.723 -1.915 1.00 86.62 69 HIS A O 1
ATOM 554 N N . ALA A 1 70 ? 3.921 -0.858 -1.235 1.00 88.19 70 ALA A N 1
ATOM 555 C CA . ALA A 1 70 ? 3.549 -0.322 -2.544 1.00 88.19 70 ALA A CA 1
ATOM 556 C C . ALA A 1 70 ? 4.594 0.677 -3.071 1.00 88.19 70 ALA A C 1
ATOM 558 O O . ALA A 1 70 ? 5.022 0.598 -4.229 1.00 88.19 70 ALA A O 1
ATOM 559 N N . GLY A 1 71 ? 5.073 1.576 -2.205 1.00 86.94 71 GLY A N 1
ATOM 560 C CA . GLY A 1 71 ? 6.136 2.527 -2.528 1.00 86.94 71 GLY A CA 1
ATOM 561 C C . GLY A 1 71 ? 7.452 1.838 -2.896 1.00 86.94 71 GLY A C 1
ATOM 562 O O . GLY A 1 71 ? 8.080 2.194 -3.893 1.00 86.94 71 GLY A O 1
ATOM 563 N N . SER A 1 72 ? 7.841 0.803 -2.147 1.00 92.00 72 SER A N 1
ATOM 564 C CA . SER A 1 72 ? 9.060 0.026 -2.413 1.00 92.00 72 SER A CA 1
ATOM 565 C C . SER A 1 72 ? 8.999 -0.710 -3.753 1.00 92.00 72 SER A C 1
ATOM 567 O O . SER A 1 72 ? 9.975 -0.710 -4.501 1.00 92.00 72 SER A O 1
ATOM 569 N N . LEU A 1 73 ? 7.848 -1.296 -4.092 1.00 89.44 73 LEU A N 1
ATOM 570 C CA . LEU A 1 73 ? 7.627 -1.977 -5.372 1.00 89.44 73 LEU A CA 1
ATOM 571 C C . LEU A 1 73 ? 7.639 -1.001 -6.553 1.00 89.44 73 LEU A C 1
ATOM 573 O O . LEU A 1 73 ? 8.258 -1.280 -7.581 1.00 89.44 73 LEU A O 1
ATOM 577 N N . THR A 1 74 ? 7.032 0.174 -6.384 1.00 89.38 74 THR A N 1
ATOM 578 C CA . THR A 1 74 ? 7.049 1.247 -7.392 1.00 89.38 74 THR A CA 1
ATOM 579 C C . THR A 1 74 ? 8.473 1.746 -7.647 1.00 89.38 74 THR A C 1
ATOM 581 O O . THR A 1 74 ? 8.896 1.903 -8.798 1.00 89.38 74 THR A O 1
ATOM 584 N N . LEU A 1 75 ? 9.246 1.947 -6.575 1.00 89.94 75 LEU A N 1
ATOM 585 C CA . LEU A 1 75 ? 10.651 2.336 -6.665 1.00 89.94 75 LEU A CA 1
ATOM 586 C C . LEU A 1 75 ? 11.482 1.260 -7.373 1.00 89.94 75 LEU A C 1
ATOM 588 O O . LEU A 1 75 ? 12.254 1.586 -8.273 1.00 89.94 75 LEU A O 1
ATOM 592 N N . ALA A 1 76 ? 11.295 -0.011 -7.010 1.00 86.69 76 ALA A N 1
ATOM 593 C CA . ALA A 1 76 ? 11.989 -1.131 -7.636 1.00 86.69 76 ALA A CA 1
ATOM 594 C C . ALA A 1 76 ? 11.677 -1.233 -9.139 1.00 86.69 76 ALA A C 1
ATOM 596 O O . ALA A 1 76 ? 12.599 -1.366 -9.943 1.00 86.69 76 ALA A O 1
ATOM 597 N N . SER A 1 77 ? 10.403 -1.094 -9.530 1.00 86.31 77 SER A N 1
ATOM 598 C CA . SER A 1 77 ? 9.976 -1.088 -10.939 1.00 86.31 77 SER A CA 1
ATOM 599 C C . SER A 1 77 ? 10.659 0.032 -11.734 1.00 86.31 77 SER A C 1
ATOM 601 O O . SER A 1 77 ? 11.204 -0.200 -12.817 1.00 86.31 77 SER A O 1
ATOM 603 N N . THR A 1 78 ? 10.721 1.235 -11.153 1.00 86.25 78 THR A N 1
ATOM 604 C CA . THR A 1 78 ? 11.387 2.397 -11.762 1.00 86.25 78 THR A CA 1
ATOM 605 C C . THR A 1 78 ? 12.888 2.160 -11.934 1.00 86.25 78 THR A C 1
ATOM 607 O O . THR A 1 78 ? 13.423 2.354 -13.024 1.00 86.25 78 THR A O 1
ATOM 610 N N . GLN A 1 79 ? 13.568 1.689 -10.883 1.00 87.19 79 GLN A N 1
ATOM 611 C CA . GLN A 1 79 ? 15.007 1.412 -10.916 1.00 87.19 79 GLN A CA 1
ATOM 612 C C . GLN A 1 79 ? 15.360 0.350 -11.958 1.00 87.19 79 GLN A C 1
ATOM 614 O O . GLN A 1 79 ? 16.326 0.515 -12.701 1.00 87.19 79 GLN A O 1
ATOM 619 N N . TRP A 1 80 ? 14.566 -0.718 -12.045 1.00 81.69 80 TRP A N 1
ATOM 620 C CA . TRP A 1 80 ? 14.747 -1.743 -13.070 1.00 81.69 80 TRP A CA 1
ATOM 621 C C . TRP A 1 80 ? 14.577 -1.184 -14.479 1.00 81.69 80 TRP A C 1
ATOM 623 O O . TRP A 1 80 ? 15.379 -1.516 -15.346 1.00 81.69 80 TRP A O 1
ATOM 633 N N . GLY A 1 81 ? 13.596 -0.304 -14.705 1.00 80.69 81 GLY A N 1
ATOM 634 C CA . GLY A 1 81 ? 13.433 0.386 -15.989 1.00 80.69 81 GLY A CA 1
ATOM 635 C C . GLY A 1 81 ? 14.673 1.176 -16.396 1.00 80.69 81 GLY A C 1
ATOM 636 O O . GLY A 1 81 ? 15.175 0.995 -17.500 1.00 80.69 81 GLY A O 1
ATOM 637 N N . THR A 1 82 ? 15.221 1.979 -15.483 1.00 81.62 82 THR A N 1
ATOM 638 C CA . THR A 1 82 ? 16.425 2.777 -15.755 1.00 81.62 82 THR A CA 1
ATOM 639 C C . THR A 1 82 ? 17.657 1.913 -16.030 1.00 81.62 82 THR A C 1
ATOM 641 O O . THR A 1 82 ? 18.444 2.225 -16.924 1.00 81.62 82 THR A O 1
ATOM 644 N N . VAL A 1 83 ? 17.848 0.829 -15.270 1.00 83.12 83 VAL A N 1
ATOM 645 C CA . VAL A 1 83 ? 18.987 -0.082 -15.469 1.00 83.12 83 VAL A CA 1
ATOM 646 C C . VAL A 1 83 ? 18.880 -0.812 -16.807 1.00 83.12 83 VAL A C 1
ATOM 648 O O . VAL A 1 83 ? 19.888 -0.937 -17.503 1.00 83.12 83 VAL A O 1
ATOM 651 N N . ASP A 1 84 ? 17.684 -1.270 -17.178 1.00 81.44 84 ASP A N 1
ATOM 652 C CA . ASP A 1 84 ? 17.445 -1.973 -18.441 1.00 81.44 84 ASP A CA 1
ATOM 653 C C . ASP A 1 84 ? 17.697 -1.058 -19.647 1.00 81.44 84 ASP A C 1
ATOM 655 O O . ASP A 1 84 ? 18.480 -1.411 -20.525 1.00 81.44 84 ASP A O 1
ATOM 659 N N . GLU A 1 85 ? 17.152 0.164 -19.631 1.00 80.88 85 GLU A N 1
ATOM 660 C CA . GLU A 1 85 ? 17.369 1.170 -20.682 1.00 80.88 85 GLU A CA 1
ATOM 661 C C . GLU A 1 85 ? 18.853 1.538 -20.819 1.00 80.88 85 GLU A C 1
ATOM 663 O O . GLU A 1 85 ? 19.406 1.544 -21.920 1.00 80.88 85 GLU A O 1
ATOM 668 N N . SER A 1 86 ? 19.541 1.775 -19.697 1.00 81.75 86 SER A N 1
ATOM 669 C CA . SER A 1 86 ? 20.973 2.090 -19.706 1.00 81.75 86 SER A CA 1
ATOM 670 C C . SER A 1 86 ? 21.826 0.930 -20.234 1.00 81.75 86 SER A C 1
ATOM 672 O O . SER A 1 86 ? 22.782 1.150 -20.985 1.00 81.75 86 SER A O 1
ATOM 674 N N . SER A 1 87 ? 21.470 -0.307 -19.879 1.00 80.94 87 SER A N 1
ATOM 675 C CA . SER A 1 87 ? 22.151 -1.511 -20.363 1.00 80.94 87 SER A CA 1
ATOM 676 C C . SER A 1 87 ? 21.921 -1.713 -21.858 1.00 80.94 87 SER A C 1
ATOM 678 O O . SER A 1 87 ? 22.869 -2.005 -22.587 1.00 80.94 87 SER A O 1
ATOM 680 N N . GLU A 1 88 ? 20.693 -1.502 -22.335 1.00 81.56 88 GLU A N 1
ATOM 681 C CA . GLU A 1 88 ? 20.340 -1.581 -23.752 1.00 81.56 88 GLU A CA 1
ATOM 682 C C . GLU A 1 88 ? 21.107 -0.542 -24.579 1.00 81.56 88 GLU A C 1
ATOM 684 O O . GLU A 1 88 ? 21.720 -0.884 -25.593 1.00 81.56 88 GLU A O 1
ATOM 689 N N . GLU A 1 89 ? 21.152 0.715 -24.134 1.00 81.06 89 GLU A N 1
ATOM 690 C CA . GLU A 1 89 ? 21.944 1.759 -24.790 1.00 81.06 89 GLU A CA 1
ATOM 691 C C . GLU A 1 89 ? 23.444 1.438 -24.799 1.00 81.06 89 GLU A C 1
ATOM 693 O O . GLU A 1 89 ? 24.127 1.666 -25.803 1.00 81.06 89 GLU A O 1
ATOM 698 N N . GLY A 1 90 ? 23.971 0.914 -23.688 1.00 81.12 90 GLY A N 1
ATOM 699 C CA . GLY A 1 90 ? 25.361 0.479 -23.573 1.00 81.12 90 GLY A CA 1
ATOM 700 C C . GLY A 1 90 ? 25.700 -0.625 -24.572 1.00 81.12 90 GLY A C 1
ATOM 701 O O . GLY A 1 90 ? 26.691 -0.519 -25.296 1.00 81.12 90 GLY A O 1
ATOM 702 N N . LEU A 1 91 ? 24.841 -1.641 -24.677 1.00 79.31 91 LEU A N 1
ATOM 703 C CA . LEU A 1 91 ? 24.991 -2.734 -25.637 1.00 79.31 91 LEU A CA 1
ATOM 704 C C . LEU A 1 91 ? 24.898 -2.229 -27.082 1.00 79.31 91 LEU A C 1
ATOM 706 O O . LEU A 1 91 ? 25.780 -2.536 -27.884 1.00 79.31 91 LEU A O 1
ATOM 710 N 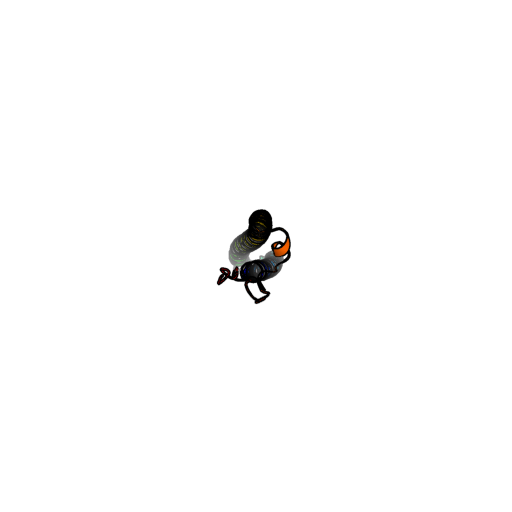N . LYS A 1 92 ? 23.920 -1.375 -27.411 1.00 81.62 92 LYS A N 1
ATOM 711 C CA . LYS A 1 92 ? 23.793 -0.769 -28.751 1.00 81.62 92 LYS A CA 1
ATOM 712 C C . LYS A 1 92 ? 25.039 0.018 -29.155 1.00 81.62 92 LYS A C 1
ATOM 714 O O . LYS A 1 92 ? 25.438 -0.028 -30.315 1.00 81.62 92 LYS A O 1
ATOM 719 N N . LYS A 1 93 ? 25.704 0.710 -28.223 1.00 82.69 93 LYS A N 1
ATOM 720 C CA . LYS A 1 93 ? 26.967 1.422 -28.507 1.00 82.69 93 LYS A CA 1
ATOM 721 C C . LYS A 1 93 ? 28.110 0.478 -28.890 1.00 82.69 93 LYS A C 1
ATOM 723 O O . LYS A 1 93 ? 28.959 0.877 -29.686 1.00 82.69 93 LYS A O 1
ATOM 728 N N . LEU A 1 94 ? 28.123 -0.746 -28.363 1.00 84.06 94 LEU A N 1
ATOM 729 C CA . LEU A 1 94 ? 29.133 -1.764 -28.673 1.00 84.06 94 LEU A CA 1
ATOM 730 C C . LEU A 1 94 ? 28.857 -2.502 -29.992 1.00 84.06 94 LEU A C 1
ATOM 732 O O . LEU A 1 94 ? 29.773 -3.097 -30.555 1.00 84.06 94 LEU A O 1
ATOM 736 N N . MET A 1 95 ? 27.623 -2.457 -30.499 1.00 77.62 95 MET A N 1
ATOM 737 C CA . MET A 1 95 ? 27.250 -3.127 -31.744 1.00 77.62 95 MET A CA 1
ATOM 738 C C . MET A 1 95 ? 27.683 -2.338 -32.996 1.00 77.62 95 MET A C 1
ATOM 740 O O . MET A 1 95 ? 27.707 -1.094 -32.972 1.00 77.62 95 MET A O 1
ATOM 744 N N . PRO A 1 96 ? 27.972 -3.045 -34.111 1.00 83.56 96 PRO A N 1
ATOM 745 C CA . PRO A 1 96 ? 28.098 -2.450 -35.441 1.00 83.56 96 PRO A CA 1
ATOM 746 C C . PRO A 1 96 ? 26.903 -1.550 -35.772 1.00 83.56 96 PRO A C 1
ATOM 748 O O . PRO A 1 96 ? 25.778 -1.838 -35.365 1.00 83.56 96 PRO A O 1
ATOM 751 N N . TRP A 1 97 ? 27.142 -0.439 -36.481 1.00 75.56 97 TRP A N 1
ATOM 752 C CA . TRP A 1 97 ? 26.132 0.606 -36.719 1.00 75.56 97 TRP A CA 1
ATOM 753 C C . TRP A 1 97 ? 24.852 0.073 -37.382 1.00 75.56 97 TRP A C 1
ATOM 755 O O . TRP A 1 97 ? 23.750 0.471 -37.012 1.00 75.56 97 TRP A O 1
ATOM 765 N N . ASP A 1 98 ? 25.003 -0.866 -38.312 1.00 80.06 98 ASP A N 1
ATOM 766 C CA . ASP A 1 98 ? 23.932 -1.569 -39.022 1.00 80.06 98 ASP A CA 1
ATOM 767 C C . ASP A 1 98 ? 23.074 -2.464 -38.112 1.00 80.06 98 ASP A C 1
ATOM 769 O O . ASP A 1 98 ? 21.925 -2.751 -38.439 1.00 80.06 98 ASP A O 1
ATOM 773 N N . GLN A 1 99 ? 23.591 -2.857 -36.946 1.00 70.44 99 GLN A N 1
ATOM 774 C CA . GLN A 1 99 ? 22.942 -3.793 -36.023 1.00 70.44 99 GLN A CA 1
ATOM 775 C C . GLN A 1 99 ? 22.346 -3.120 -34.777 1.00 70.44 99 GLN A C 1
ATOM 777 O O . GLN A 1 99 ? 21.698 -3.779 -33.968 1.00 70.44 99 GLN A O 1
ATOM 782 N N . ARG A 1 100 ? 22.506 -1.800 -34.614 1.00 74.62 100 ARG A N 1
ATOM 783 C CA . ARG A 1 100 ? 22.029 -1.061 -33.423 1.00 74.62 100 ARG A CA 1
ATOM 784 C C . ARG A 1 100 ? 20.508 -0.935 -33.315 1.00 74.62 100 ARG A C 1
ATOM 786 O O . ARG A 1 100 ? 20.003 -0.629 -32.238 1.00 74.62 100 ARG A O 1
ATOM 793 N N . ASN A 1 101 ? 19.794 -1.161 -34.416 1.00 73.38 101 ASN A N 1
ATOM 794 C CA . ASN A 1 101 ? 18.332 -1.098 -34.481 1.00 73.38 101 ASN A CA 1
ATOM 795 C C . ASN A 1 101 ? 17.661 -2.464 -34.261 1.00 73.38 101 ASN A C 1
ATOM 797 O O . ASN A 1 101 ? 16.448 -2.569 -34.420 1.00 73.38 101 ASN A O 1
ATOM 801 N N . LEU A 1 102 ? 18.426 -3.511 -33.936 1.00 66.94 102 LEU A N 1
ATOM 802 C CA . LEU A 1 102 ? 17.858 -4.822 -33.639 1.00 66.94 102 LEU A CA 1
ATOM 803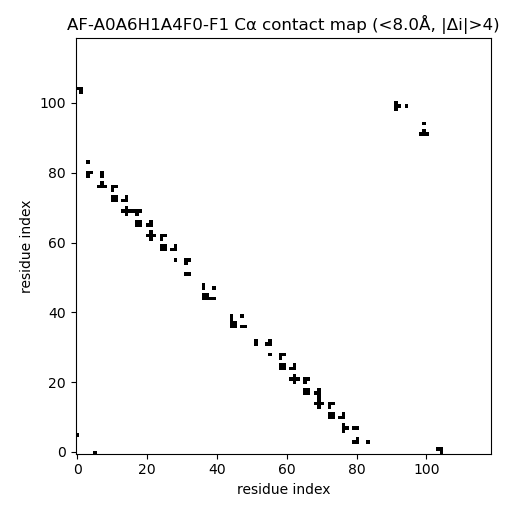 C C . LEU A 1 102 ? 17.081 -4.766 -32.321 1.00 66.94 102 LEU A C 1
ATOM 805 O O . LEU A 1 102 ? 17.635 -4.416 -31.278 1.00 66.94 102 LEU A O 1
ATOM 809 N N . GLU A 1 103 ? 15.799 -5.127 -32.363 1.00 62.16 103 GLU A N 1
ATOM 810 C CA . GLU A 1 103 ? 14.998 -5.269 -31.150 1.00 62.16 103 GLU A CA 1
ATOM 811 C C . GLU A 1 103 ? 15.214 -6.648 -30.502 1.00 62.16 103 GLU A C 1
ATOM 813 O O . GLU A 1 103 ? 15.275 -7.648 -31.226 1.00 62.16 103 GLU A O 1
ATOM 818 N N . PRO A 1 104 ? 15.232 -6.758 -29.154 1.00 55.44 104 PRO A N 1
ATOM 819 C CA . PRO A 1 104 ? 15.567 -7.991 -28.420 1.00 55.44 104 PRO A CA 1
ATOM 820 C C . PRO A 1 104 ? 14.686 -9.230 -28.670 1.00 55.44 104 PRO A C 1
ATOM 822 O O . PRO A 1 104 ? 14.879 -10.248 -28.017 1.00 55.44 104 PRO A O 1
ATOM 825 N N . ASN A 1 105 ? 13.715 -9.179 -29.583 1.00 54.41 105 ASN A N 1
ATOM 826 C CA . ASN A 1 105 ? 12.833 -10.301 -29.918 1.00 54.41 105 ASN A CA 1
ATOM 827 C C . ASN A 1 105 ? 12.672 -10.525 -31.431 1.00 54.41 105 ASN A C 1
ATOM 829 O O . ASN A 1 105 ? 11.880 -11.380 -31.833 1.00 54.41 105 ASN A O 1
ATOM 833 N N . GLN A 1 106 ? 13.386 -9.780 -32.281 1.00 51.34 106 GLN A N 1
ATOM 834 C CA . GLN A 1 106 ? 13.454 -10.123 -33.696 1.00 51.34 106 GLN A CA 1
ATOM 835 C C . GLN A 1 106 ? 14.440 -11.275 -33.854 1.00 51.34 106 GLN A C 1
ATOM 837 O O . GLN A 1 106 ? 15.651 -11.079 -33.901 1.00 51.34 106 GLN A O 1
ATOM 842 N N . VAL A 1 107 ? 13.909 -12.494 -33.957 1.00 48.22 107 VAL A N 1
ATOM 843 C CA . VAL A 1 107 ? 14.643 -13.651 -34.484 1.00 48.22 107 VAL A CA 1
ATOM 844 C C . VAL A 1 107 ? 14.859 -13.411 -35.987 1.00 48.22 107 VAL A C 1
ATOM 846 O O . VAL A 1 107 ? 14.207 -14.008 -36.836 1.00 48.22 107 VAL A O 1
ATOM 849 N N . GLY A 1 108 ? 15.686 -12.421 -36.320 1.00 50.41 108 GLY A N 1
ATOM 850 C CA . GLY A 1 108 ? 16.179 -12.147 -37.665 1.00 50.41 108 GLY A CA 1
ATOM 851 C C . GLY A 1 108 ? 17.495 -12.890 -37.878 1.00 50.41 108 GLY A C 1
ATOM 852 O O . GLY A 1 108 ? 18.187 -13.173 -36.898 1.00 50.41 108 GLY A O 1
ATOM 853 N N . PRO A 1 109 ? 17.843 -13.255 -39.123 1.00 44.97 109 PRO A N 1
ATOM 854 C CA . PRO A 1 109 ? 18.976 -14.127 -39.377 1.00 44.97 109 PRO A CA 1
ATOM 855 C C . PRO A 1 109 ? 20.241 -13.439 -38.873 1.00 44.97 109 PRO A C 1
ATOM 857 O O . PRO A 1 109 ? 20.643 -12.401 -39.398 1.00 44.97 109 PRO A O 1
ATOM 860 N N . TYR A 1 110 ? 20.857 -14.010 -37.838 1.00 53.03 110 TYR A N 1
ATOM 861 C CA . TYR A 1 110 ? 22.216 -13.661 -37.460 1.00 53.03 110 TYR A CA 1
ATOM 862 C C . TYR A 1 110 ? 23.064 -13.765 -38.726 1.00 53.03 110 TYR A C 1
ATOM 864 O O . TYR A 1 110 ? 23.195 -14.849 -39.299 1.00 53.03 110 TYR A O 1
ATOM 872 N N . HIS A 1 111 ? 23.588 -12.635 -39.202 1.00 52.69 111 HIS A N 1
ATOM 873 C CA . HIS A 1 111 ? 24.494 -12.639 -40.335 1.00 52.69 111 HIS A CA 1
ATOM 874 C C . HIS A 1 111 ? 25.804 -13.246 -39.836 1.00 52.69 111 HIS A C 1
ATOM 876 O O . HIS A 1 111 ? 26.647 -12.569 -39.250 1.00 52.69 111 HIS A O 1
ATOM 882 N N . VAL A 1 112 ? 25.944 -14.561 -39.998 1.00 51.19 112 VAL A N 1
ATOM 883 C CA . VAL A 1 112 ? 27.231 -15.226 -39.825 1.00 51.19 112 VAL A CA 1
ATOM 884 C C . VAL A 1 112 ? 28.157 -14.586 -40.862 1.00 51.19 112 VAL A C 1
ATOM 886 O O . VAL A 1 112 ? 27.763 -14.498 -42.032 1.00 51.19 112 VAL A O 1
ATOM 889 N N . PRO A 1 113 ? 29.342 -14.077 -40.488 1.00 44.38 113 PRO A N 1
ATOM 890 C CA . PRO A 1 113 ? 30.318 -13.673 -41.481 1.00 44.38 113 PRO A CA 1
ATOM 891 C C . PRO A 1 113 ? 30.623 -14.919 -42.306 1.00 44.38 113 PRO A C 1
ATOM 893 O O . PRO A 1 113 ? 31.157 -15.892 -41.774 1.00 44.38 113 PRO A O 1
ATOM 896 N N . THR A 1 114 ? 30.231 -14.928 -43.579 1.00 50.59 114 THR A N 1
ATOM 897 C CA . THR A 1 114 ? 30.685 -15.941 -44.527 1.00 50.59 114 THR A CA 1
ATOM 898 C C . THR A 1 114 ? 32.197 -15.836 -44.570 1.00 50.59 114 THR A C 1
ATOM 900 O O . THR A 1 114 ? 32.746 -14.905 -45.159 1.00 50.59 114 THR A O 1
ATOM 903 N N . THR A 1 115 ? 32.866 -16.754 -43.876 1.00 49.41 115 THR A N 1
ATOM 904 C CA . THR A 1 115 ? 34.273 -17.052 -44.096 1.00 49.41 115 THR A CA 1
ATOM 905 C C . THR A 1 115 ? 34.375 -17.383 -45.578 1.00 49.41 115 THR A C 1
ATOM 907 O O . THR A 1 115 ? 33.798 -18.368 -46.029 1.00 49.41 115 THR A O 1
ATOM 910 N N . GLY A 1 116 ? 34.948 -16.462 -46.351 1.00 43.97 116 GLY A N 1
ATOM 911 C CA . GLY A 1 116 ? 35.053 -16.604 -47.794 1.00 43.97 116 GLY A CA 1
ATOM 912 C C . GLY A 1 116 ? 35.855 -17.854 -48.126 1.00 43.97 116 GLY A C 1
ATOM 913 O O . GLY A 1 116 ? 37.039 -17.925 -47.806 1.00 43.97 116 GLY A O 1
ATOM 914 N N . ASP A 1 117 ? 35.194 -18.816 -48.762 1.00 49.25 117 ASP A N 1
ATOM 915 C CA . ASP A 1 117 ? 35.846 -19.881 -49.508 1.00 49.25 117 ASP A CA 1
ATOM 916 C C . ASP A 1 117 ? 36.374 -19.306 -50.830 1.00 49.25 117 ASP A C 1
ATOM 918 O O . ASP A 1 117 ? 35.596 -19.029 -51.742 1.00 49.25 117 ASP A O 1
ATOM 922 N N . GLY A 1 118 ? 37.702 -19.176 -50.904 1.00 35.25 118 GLY A N 1
ATOM 923 C CA . GLY A 1 118 ? 38.519 -19.264 -52.124 1.00 35.25 118 GLY A CA 1
ATOM 924 C C . GLY A 1 118 ? 38.415 -18.129 -53.154 1.00 35.25 118 GLY A C 1
ATOM 925 O O . GLY A 1 118 ? 37.486 -17.321 -53.119 1.00 35.25 118 GLY A O 1
ATOM 926 N N . PRO A 1 119 ? 39.353 -18.055 -54.118 1.00 43.81 119 PRO A N 1
ATOM 927 C CA . PRO A 1 119 ? 40.292 -19.102 -54.549 1.00 43.81 119 PRO A CA 1
ATOM 928 C C . PRO A 1 119 ? 41.700 -19.043 -53.935 1.00 43.81 119 PRO A C 1
ATOM 930 O O . PRO A 1 119 ? 42.175 -17.935 -53.598 1.00 43.81 119 PRO A O 1
#

Foldseek 3Di:
DDPLVVLLVVLLVLLVVLLVLLVVLVVVLVVLVPDQLVVVDDPRSVVSVVVSVVSSVVSNVSSVVSNVSSVVSNVVSVVSVVVVVVVLVVVLVVDDVVCSPDDPPPPDDPPDPPPDDDD

pLDDT: mean 80.88, std 14.62, range [35.25, 93.88]

Mean predicted aligned error: 11.33 Å

Radius of gyration: 27.98 Å; Cα contacts (8 Å, |Δi|>4): 75; chains: 1; bounding box: 64×26×86 Å

Nearest PDB structures (foldseek):
  6uuj-assembly3_H  TM=7.318E-01  e=3.995E-01  Mycobacterium tuberculosis H37Rv
  8qbr-assembly1_A  TM=4.255E-01  e=5.531E+00  Nostoc punctiforme